Protein AF-A0A937ZS38-F1 (afdb_monomer)

Solvent-accessible surface area (backbone atoms only — not comparable to full-atom values): 4426 Å² total; per-residue (Å²): 135,83,75,82,87,47,70,31,51,54,52,37,51,57,49,52,52,53,43,50,55,45,50,53,53,52,51,53,52,57,49,41,57,76,75,67,59,59,88,91,44,63,64,67,48,50,52,53,50,52,53,51,51,50,56,40,46,55,61,71,68,37,68,67,49,56,54,18,57,59,43,41,72,78,74,114

Nearest PDB structures (foldseek):
  3k6c-assembly1_J  TM=7.194E-01  e=2.247E+00  Nitrosomonas europaea
  6inr-assembly2_B  TM=8.004E-01  e=5.570E+00  Candidatus Phytoplasma australasiaticum subsp. taiwanense
  1r49-assembly1_A  TM=6.999E-01  e=9.038E+00  Homo sapiens
  3na7-assembly1_A  TM=5.043E-01  e=5.917E+00  Helicobacter pylori NCTC 11638

Mean predicted aligned error: 4.17 Å

pLDDT: mean 93.69, std 9.12, range [44.66, 98.69]

Foldseek 3Di:
DDDPDDPLVVVLVVLVVVLVVLVVVLVVLVVCCVPPDDPPCPVVSVVVNVVSVVVSVCSVPPVSSVVSVVSSVVSD

Structure (mmCIF, N/CA/C/O backbone):
data_AF-A0A937ZS38-F1
#
_entry.id   AF-A0A937ZS38-F1
#
loop_
_atom_site.group_PDB
_atom_site.id
_atom_site.type_symbol
_atom_site.label_atom_id
_atom_site.label_alt_id
_atom_site.label_comp_id
_atom_site.label_asym_id
_atom_site.label_entity_id
_atom_site.label_seq_id
_atom_site.pdbx_PDB_ins_code
_atom_site.Cartn_x
_atom_site.Cartn_y
_atom_site.Cartn_z
_atom_site.occupancy
_atom_site.B_iso_or_equiv
_atom_site.auth_seq_id
_atom_site.auth_comp_id
_atom_site.auth_asym_id
_atom_site.auth_atom_id
_atom_site.pdbx_PDB_model_num
ATOM 1 N N . MET A 1 1 ? 29.302 6.573 -5.318 1.00 44.66 1 MET A N 1
ATOM 2 C CA . MET A 1 1 ? 29.170 5.955 -6.654 1.00 44.66 1 MET A CA 1
ATOM 3 C C . MET A 1 1 ? 27.678 5.773 -6.870 1.00 44.66 1 MET A C 1
ATOM 5 O O . MET A 1 1 ? 27.095 5.008 -6.117 1.00 44.66 1 MET A O 1
ATOM 9 N N . ASN A 1 2 ? 27.035 6.566 -7.733 1.00 63.97 2 ASN A N 1
ATOM 10 C CA . ASN A 1 2 ? 25.615 6.354 -8.030 1.00 63.97 2 ASN A CA 1
ATOM 11 C C . ASN A 1 2 ? 25.531 5.245 -9.081 1.00 63.97 2 ASN A C 1
ATOM 13 O O . ASN A 1 2 ? 26.261 5.310 -10.072 1.00 63.97 2 ASN A O 1
ATOM 17 N N . ALA A 1 3 ? 24.725 4.217 -8.836 1.00 65.31 3 ALA A N 1
ATOM 18 C CA . ALA A 1 3 ? 24.480 3.196 -9.844 1.00 65.31 3 ALA A CA 1
ATOM 19 C C . ALA A 1 3 ? 23.776 3.844 -11.056 1.00 65.31 3 ALA A C 1
ATOM 21 O O . ALA A 1 3 ? 23.077 4.847 -10.882 1.00 65.31 3 ALA A O 1
ATOM 22 N N . PRO A 1 4 ? 23.973 3.331 -12.282 1.00 77.62 4 PRO A N 1
ATOM 23 C CA . PRO A 1 4 ? 23.201 3.797 -13.429 1.00 77.62 4 PRO A CA 1
ATOM 24 C C . PRO A 1 4 ? 21.701 3.617 -13.151 1.00 77.62 4 PRO A C 1
ATOM 26 O O . PRO A 1 4 ? 21.306 2.596 -12.587 1.00 77.62 4 PRO A O 1
ATOM 29 N N . SER A 1 5 ? 20.887 4.615 -13.518 1.00 86.56 5 SER A N 1
ATOM 30 C CA . SER A 1 5 ? 19.428 4.538 -13.358 1.00 86.56 5 SER A CA 1
ATOM 31 C C . SER A 1 5 ? 18.880 3.357 -14.151 1.00 86.56 5 SER A C 1
ATOM 33 O O . SER A 1 5 ? 19.274 3.131 -15.299 1.00 86.56 5 SER A O 1
ATOM 35 N N . ARG A 1 6 ? 17.981 2.613 -13.509 1.00 93.94 6 ARG A N 1
ATOM 36 C CA . ARG A 1 6 ? 17.273 1.463 -14.066 1.00 93.94 6 ARG A CA 1
ATOM 37 C C . ARG A 1 6 ? 15.786 1.794 -13.979 1.00 93.94 6 ARG A C 1
ATOM 39 O O . ARG A 1 6 ? 15.183 1.540 -12.940 1.00 93.94 6 ARG A O 1
ATOM 46 N N . PRO A 1 7 ? 15.214 2.483 -14.979 1.00 94.25 7 PRO A N 1
ATOM 47 C CA . PRO A 1 7 ? 13.911 3.131 -14.843 1.00 94.25 7 PRO A CA 1
ATOM 48 C C . PRO A 1 7 ? 12.782 2.176 -14.436 1.00 94.25 7 PRO A C 1
ATOM 50 O O . PRO A 1 7 ? 11.932 2.558 -13.631 1.00 94.25 7 PRO A O 1
ATOM 53 N N . HIS A 1 8 ? 12.773 0.939 -14.935 1.00 96.56 8 HIS A N 1
ATOM 54 C CA . HIS A 1 8 ? 11.772 -0.054 -14.554 1.00 96.56 8 HIS A CA 1
ATOM 55 C C . HIS A 1 8 ? 11.983 -0.549 -13.118 1.00 96.56 8 HIS A C 1
ATOM 57 O O . HIS A 1 8 ? 11.022 -0.635 -12.350 1.00 96.56 8 HIS A O 1
ATOM 63 N N . TRP A 1 9 ? 13.232 -0.801 -12.719 1.00 95.44 9 TRP A N 1
ATOM 64 C CA . TRP A 1 9 ? 13.575 -1.141 -11.336 1.00 95.44 9 TRP A CA 1
ATOM 65 C C . TRP A 1 9 ? 13.229 -0.022 -10.344 1.00 95.44 9 TRP A C 1
ATOM 67 O O . TRP A 1 9 ? 12.620 -0.277 -9.300 1.00 95.44 9 TRP A O 1
ATOM 77 N N . ASP A 1 10 ? 13.596 1.216 -10.672 1.00 95.88 10 ASP A N 1
ATOM 78 C CA . ASP A 1 10 ? 13.376 2.398 -9.843 1.00 95.88 10 ASP A CA 1
ATOM 79 C C . ASP A 1 10 ? 11.866 2.620 -9.641 1.00 95.88 10 ASP A C 1
ATOM 81 O O . ASP A 1 10 ? 11.404 2.821 -8.514 1.00 95.88 10 ASP A O 1
ATOM 85 N N . ALA A 1 11 ? 11.073 2.490 -10.712 1.00 96.69 11 ALA A N 1
ATOM 86 C CA . ALA A 1 11 ? 9.618 2.607 -10.661 1.00 96.69 11 ALA A CA 1
ATOM 87 C C . ALA A 1 11 ? 8.951 1.474 -9.859 1.00 96.69 11 ALA A C 1
ATOM 89 O O . ALA A 1 11 ? 8.101 1.748 -9.004 1.00 96.69 11 ALA A O 1
ATOM 90 N N . ALA A 1 12 ? 9.351 0.215 -10.076 1.00 97.12 12 ALA A N 1
ATOM 91 C CA . ALA A 1 12 ? 8.833 -0.926 -9.317 1.00 97.12 12 ALA A CA 1
ATOM 92 C C . ALA A 1 12 ? 9.150 -0.790 -7.819 1.00 97.12 12 ALA A C 1
ATOM 94 O O . ALA A 1 12 ? 8.263 -0.944 -6.978 1.00 97.12 12 ALA A O 1
ATOM 95 N N . THR A 1 13 ? 10.389 -0.428 -7.478 1.00 97.31 13 THR A N 1
ATOM 96 C CA . THR A 1 13 ? 10.829 -0.251 -6.085 1.00 97.31 13 THR A CA 1
ATOM 97 C C . THR A 1 13 ? 10.084 0.894 -5.407 1.00 97.31 13 THR A C 1
ATOM 99 O O . THR A 1 13 ? 9.605 0.737 -4.283 1.00 97.31 13 THR A O 1
ATOM 102 N N . ALA A 1 14 ? 9.916 2.030 -6.090 1.00 97.62 14 ALA A N 1
ATOM 103 C CA . ALA A 1 14 ? 9.135 3.148 -5.568 1.00 97.62 14 ALA A CA 1
ATOM 104 C C . ALA A 1 14 ? 7.680 2.742 -5.281 1.00 97.62 14 ALA A C 1
ATOM 106 O O . ALA A 1 14 ? 7.105 3.150 -4.268 1.00 97.62 14 ALA A O 1
ATOM 107 N N . ARG A 1 15 ? 7.083 1.910 -6.143 1.00 97.94 15 ARG A N 1
ATOM 108 C CA . ARG A 1 15 ? 5.716 1.420 -5.957 1.00 97.94 15 ARG A CA 1
ATOM 109 C C . ARG A 1 15 ? 5.596 0.430 -4.802 1.00 97.94 15 ARG A C 1
ATOM 111 O O . ARG A 1 15 ? 4.722 0.616 -3.957 1.00 97.94 15 ARG A O 1
ATOM 118 N N . PHE A 1 16 ? 6.493 -0.551 -4.707 1.00 98.38 16 PHE A N 1
ATOM 119 C CA . PHE A 1 16 ? 6.53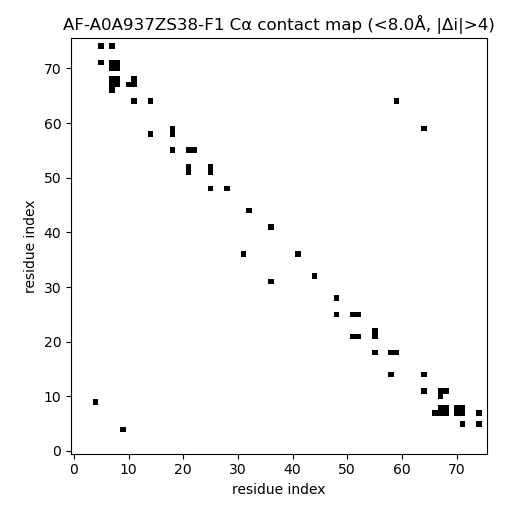5 -1.461 -3.559 1.00 98.38 16 PHE A CA 1
ATOM 120 C C . PHE A 1 16 ? 6.796 -0.722 -2.243 1.00 98.38 16 PHE A C 1
ATOM 122 O O . PHE A 1 16 ? 6.195 -1.071 -1.233 1.00 98.38 16 PHE A O 1
ATOM 129 N N . GLY A 1 17 ? 7.596 0.348 -2.255 1.00 98.56 17 GLY A N 1
ATOM 130 C CA . GLY A 1 17 ? 7.783 1.211 -1.086 1.00 98.56 17 GLY A CA 1
ATOM 131 C C . GLY A 1 17 ? 6.481 1.865 -0.606 1.00 98.56 17 GLY A C 1
ATOM 132 O O . GLY A 1 17 ? 6.227 1.922 0.594 1.00 98.56 17 GLY A O 1
ATOM 133 N N . ARG A 1 18 ? 5.612 2.306 -1.526 1.00 98.50 18 ARG A N 1
ATOM 134 C CA . ARG A 1 18 ? 4.283 2.843 -1.171 1.00 98.50 18 ARG A CA 1
ATOM 135 C C . ARG A 1 18 ? 3.345 1.764 -0.628 1.00 98.50 18 ARG A C 1
ATOM 137 O O . ARG A 1 18 ? 2.636 2.026 0.336 1.00 98.50 18 ARG A O 1
ATOM 144 N N . ILE A 1 19 ? 3.358 0.569 -1.221 1.00 98.69 19 ILE A N 1
ATOM 145 C CA . ILE A 1 19 ? 2.574 -0.580 -0.737 1.00 98.69 19 ILE A CA 1
ATOM 146 C C . ILE A 1 19 ? 3.011 -0.958 0.683 1.00 98.69 19 ILE A C 1
ATOM 148 O O . ILE A 1 19 ? 2.159 -1.102 1.551 1.00 98.69 19 ILE A O 1
ATOM 152 N N . ALA A 1 20 ? 4.320 -1.022 0.943 1.00 98.69 20 ALA A N 1
ATOM 153 C CA . ALA A 1 20 ? 4.859 -1.320 2.268 1.00 98.69 20 ALA A CA 1
ATOM 154 C C . ALA A 1 20 ? 4.424 -0.287 3.322 1.00 98.69 20 ALA A C 1
ATOM 156 O O . ALA A 1 20 ? 4.010 -0.659 4.413 1.00 98.69 20 ALA A O 1
ATOM 157 N N . ALA A 1 21 ? 4.429 1.006 2.982 1.00 98.69 21 ALA A N 1
ATOM 158 C CA . ALA A 1 21 ? 3.949 2.046 3.893 1.00 98.69 21 ALA A CA 1
ATOM 159 C C . ALA A 1 21 ? 2.446 1.914 4.218 1.00 98.69 21 ALA A C 1
ATOM 161 O O . ALA A 1 21 ? 2.029 2.196 5.343 1.00 98.69 21 ALA A O 1
ATOM 162 N N . LEU A 1 22 ? 1.626 1.481 3.251 1.00 98.62 22 LEU A N 1
ATOM 163 C CA . LEU A 1 22 ? 0.213 1.172 3.495 1.00 98.62 22 LEU A CA 1
ATOM 164 C C . LEU A 1 22 ? 0.053 -0.079 4.364 1.00 98.62 22 LEU A C 1
ATOM 166 O O . LEU A 1 22 ? -0.764 -0.063 5.281 1.00 98.62 22 LEU A O 1
ATOM 170 N N . ASP A 1 23 ? 0.845 -1.123 4.115 1.00 98.56 23 ASP A N 1
ATOM 171 C CA . ASP A 1 23 ? 0.881 -2.336 4.940 1.00 98.56 23 ASP A CA 1
ATOM 172 C C . ASP A 1 23 ? 1.215 -2.014 6.406 1.00 98.56 23 ASP A C 1
ATOM 174 O O . ASP A 1 23 ? 0.518 -2.474 7.314 1.00 98.56 23 ASP A O 1
ATOM 178 N N . ASP A 1 24 ? 2.210 -1.157 6.646 1.00 98.56 24 ASP A N 1
ATOM 179 C CA . ASP A 1 24 ? 2.575 -0.697 7.990 1.00 98.56 24 ASP A CA 1
ATOM 180 C C . ASP A 1 24 ? 1.412 0.046 8.670 1.00 98.56 24 ASP A C 1
ATOM 182 O O . ASP A 1 24 ? 1.090 -0.211 9.836 1.00 98.56 24 ASP A O 1
ATOM 186 N N . ALA A 1 25 ? 0.739 0.943 7.941 1.00 98.25 25 ALA A N 1
ATOM 187 C CA . ALA A 1 25 ? -0.406 1.691 8.456 1.00 98.25 25 ALA A CA 1
ATOM 188 C C . ALA A 1 25 ? -1.591 0.771 8.795 1.00 98.25 25 ALA A C 1
ATOM 190 O O . ALA A 1 25 ? -2.170 0.880 9.880 1.00 98.25 25 ALA A O 1
ATOM 191 N N . ILE A 1 26 ? -1.927 -0.164 7.901 1.00 98.38 26 ILE A N 1
ATOM 192 C CA . ILE A 1 26 ? -2.970 -1.176 8.115 1.00 98.38 26 ILE A CA 1
ATOM 193 C C . ILE A 1 26 ? -2.631 -2.021 9.347 1.00 98.38 26 ILE A C 1
ATOM 195 O O . ILE A 1 26 ? -3.483 -2.209 10.219 1.00 98.38 26 ILE A O 1
ATOM 199 N N . GLY A 1 27 ? -1.382 -2.477 9.466 1.00 97.88 27 GLY A N 1
ATOM 200 C CA . GLY A 1 27 ? -0.903 -3.251 10.608 1.00 97.88 27 GLY A CA 1
ATOM 201 C C . GLY A 1 27 ? -1.051 -2.502 11.934 1.00 97.88 27 GLY A C 1
ATOM 202 O O . GLY A 1 27 ? -1.579 -3.060 12.903 1.00 97.88 27 GLY A O 1
ATOM 203 N N . LEU A 1 28 ? -0.660 -1.225 11.972 1.00 96.69 28 LEU A N 1
ATOM 204 C CA . LEU A 1 28 ? -0.791 -0.374 13.156 1.00 96.69 28 LEU A CA 1
ATOM 205 C C . LEU A 1 28 ? -2.259 -0.178 13.557 1.00 96.69 28 LEU A C 1
ATOM 207 O O . LEU A 1 28 ? -2.614 -0.312 14.729 1.00 96.69 28 LEU A O 1
ATOM 211 N N . ILE A 1 29 ? -3.131 0.092 12.586 1.00 95.06 29 ILE A N 1
ATOM 212 C CA . ILE A 1 29 ? -4.569 0.276 12.809 1.00 95.06 29 ILE A CA 1
ATOM 213 C C . ILE A 1 29 ? -5.202 -1.019 13.316 1.00 95.06 29 ILE A C 1
ATOM 215 O O . ILE A 1 29 ? -5.977 -0.988 14.273 1.00 95.06 29 ILE A O 1
ATOM 219 N N . ALA A 1 30 ? -4.859 -2.159 12.721 1.00 95.81 30 ALA A N 1
ATOM 220 C CA . ALA A 1 30 ? -5.348 -3.464 13.143 1.00 95.81 30 ALA A CA 1
ATOM 221 C C . ALA A 1 30 ? -4.875 -3.833 14.558 1.00 95.81 30 ALA A C 1
ATOM 223 O O . ALA A 1 30 ? -5.627 -4.443 15.319 1.00 95.81 30 ALA A O 1
ATOM 224 N N . TRP A 1 31 ? -3.644 -3.472 14.931 1.00 96.56 31 TRP A N 1
ATOM 225 C CA . TRP A 1 31 ? -3.161 -3.631 16.301 1.00 96.56 31 TRP A CA 1
ATOM 226 C C . TRP A 1 31 ? -3.955 -2.761 17.277 1.00 96.56 31 TRP A C 1
ATOM 228 O O . TRP A 1 31 ? -4.518 -3.301 18.226 1.00 96.56 31 TRP A O 1
ATOM 238 N N . ASP A 1 32 ? -4.075 -1.460 17.001 1.00 94.31 32 ASP A N 1
ATOM 239 C CA . ASP A 1 32 ? -4.777 -0.514 17.876 1.00 94.31 32 ASP A CA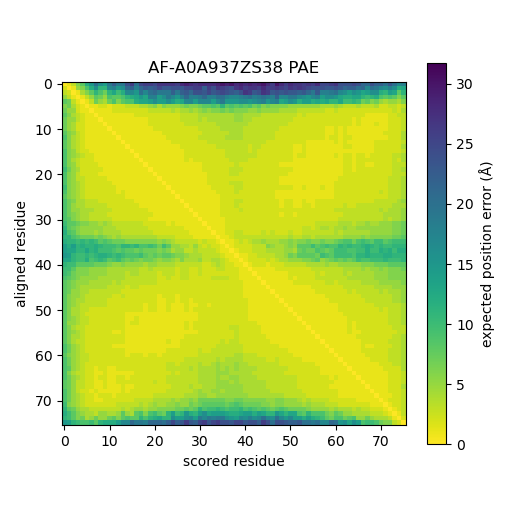 1
ATOM 240 C C . ASP A 1 32 ? -6.257 -0.908 18.060 1.00 94.31 32 ASP A C 1
ATOM 242 O O . ASP A 1 32 ? -6.817 -0.761 19.143 1.00 94.31 32 ASP A O 1
ATOM 246 N N . GLN A 1 33 ? -6.870 -1.541 17.050 1.00 93.94 33 GLN A N 1
ATOM 247 C CA . GLN A 1 33 ? -8.236 -2.061 17.147 1.00 93.94 33 GLN A CA 1
ATOM 248 C C . GLN A 1 33 ? -8.407 -3.117 18.229 1.00 93.94 33 GLN A C 1
ATOM 250 O O . GLN A 1 33 ? -9.447 -3.198 18.876 1.00 93.94 33 GLN A O 1
ATOM 255 N N . ARG A 1 34 ? -7.384 -3.955 18.396 1.00 94.06 34 ARG A N 1
ATOM 256 C CA . ARG A 1 34 ? -7.397 -5.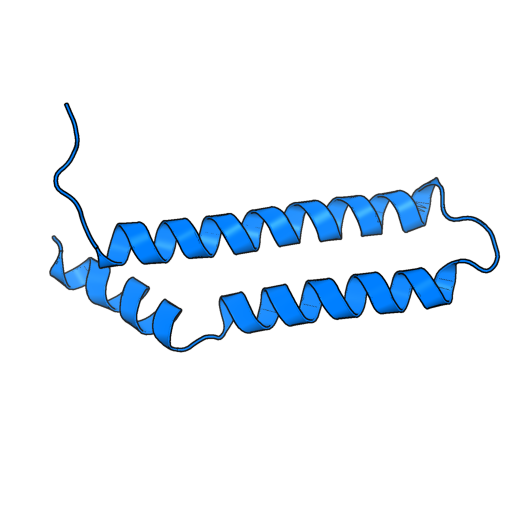066 19.344 1.00 94.06 34 ARG A CA 1
ATOM 257 C C . ARG A 1 34 ? -6.962 -4.648 20.742 1.00 94.06 34 ARG A C 1
ATOM 259 O O . ARG A 1 34 ? -7.210 -5.401 21.678 1.00 94.06 34 ARG A O 1
ATOM 266 N N . THR A 1 35 ? -6.288 -3.508 20.887 1.00 95.00 35 THR A N 1
ATOM 267 C CA . THR A 1 35 ? -5.643 -3.120 22.149 1.00 95.00 35 THR A CA 1
ATOM 268 C C . THR A 1 35 ? -6.216 -1.858 22.782 1.00 95.00 35 THR A C 1
ATOM 270 O O . THR A 1 35 ? -6.230 -1.780 24.007 1.00 95.00 35 THR A O 1
ATOM 273 N N . MET A 1 36 ? -6.688 -0.894 21.987 1.00 93.12 36 MET A N 1
ATOM 274 C CA . MET A 1 36 ? -7.029 0.458 22.456 1.00 93.12 36 MET A CA 1
ATOM 275 C C . MET A 1 36 ? -8.396 0.967 21.976 1.00 93.12 36 MET A C 1
ATOM 277 O O . MET A 1 36 ? -8.803 2.054 22.384 1.00 93.12 36 MET A O 1
ATOM 281 N N . MET A 1 37 ? -9.108 0.231 21.112 1.00 90.62 37 MET A N 1
ATOM 282 C CA . MET A 1 37 ? -10.330 0.732 20.469 1.00 90.62 37 MET A CA 1
ATOM 283 C C . MET A 1 37 ? -11.417 1.123 21.485 1.00 90.62 37 MET A C 1
ATOM 285 O O . MET A 1 37 ? -11.884 0.261 22.234 1.00 90.62 37 MET A O 1
ATOM 289 N N . PRO A 1 38 ? -11.882 2.386 21.479 1.00 90.62 38 PRO A N 1
ATOM 290 C CA . PRO A 1 38 ? -13.017 2.801 22.291 1.00 90.62 38 PRO A CA 1
ATOM 291 C C . PRO A 1 38 ? -14.324 2.168 21.806 1.00 90.62 38 PRO A C 1
ATOM 293 O O . PRO A 1 38 ? -14.510 1.899 20.614 1.00 90.62 38 PRO A O 1
ATOM 296 N N . GLU A 1 39 ? -15.277 2.010 22.720 1.00 91.44 39 GLU A N 1
ATOM 297 C CA . GLU A 1 39 ? -16.640 1.612 22.369 1.00 91.44 39 GLU A CA 1
ATOM 298 C C . GLU A 1 39 ? -17.267 2.611 21.378 1.00 91.44 39 GLU A C 1
ATOM 300 O O . GLU A 1 39 ? -17.014 3.815 21.430 1.00 91.44 39 GLU A O 1
ATOM 305 N N . GLY A 1 40 ? -18.044 2.103 20.419 1.00 92.12 40 GLY A N 1
ATOM 306 C CA . GLY A 1 40 ? -18.672 2.920 19.374 1.00 92.12 40 GLY A CA 1
ATOM 307 C C .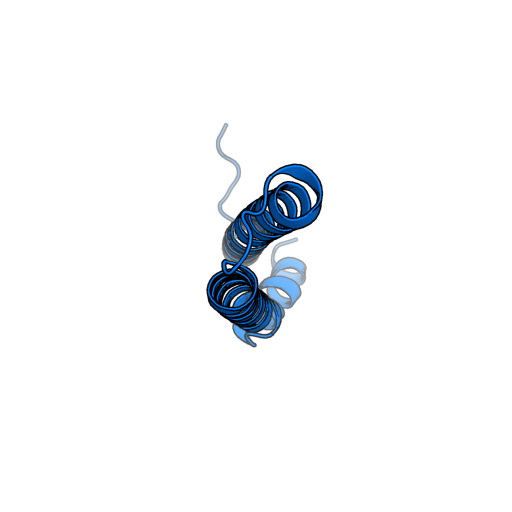 GLY A 1 40 ? -17.748 3.353 18.225 1.00 92.12 40 GLY A C 1
ATOM 308 O O . GLY A 1 40 ? -18.229 3.950 17.270 1.00 92.12 40 GLY A O 1
ATOM 309 N N . SER A 1 41 ? -16.451 3.019 18.253 1.00 93.44 41 SER A N 1
ATOM 310 C CA . SER A 1 41 ? -15.502 3.390 17.181 1.00 93.44 41 SER A CA 1
ATOM 311 C C . SER A 1 41 ? -15.367 2.347 16.062 1.00 93.44 41 SER A C 1
ATOM 313 O O . SER A 1 41 ? -14.552 2.517 15.160 1.00 93.44 41 SER A O 1
ATOM 315 N N . ALA A 1 42 ? -16.134 1.255 16.104 1.00 92.50 42 ALA A N 1
ATOM 316 C CA . ALA A 1 42 ? -15.973 0.139 15.169 1.00 92.50 42 ALA A CA 1
ATOM 317 C C . ALA A 1 42 ? -16.254 0.528 13.705 1.00 92.50 42 ALA A C 1
ATOM 319 O O . ALA A 1 42 ? -15.517 0.122 12.812 1.00 92.50 42 ALA A O 1
ATOM 320 N N . GLU A 1 43 ? -17.288 1.334 13.456 1.00 95.12 43 GLU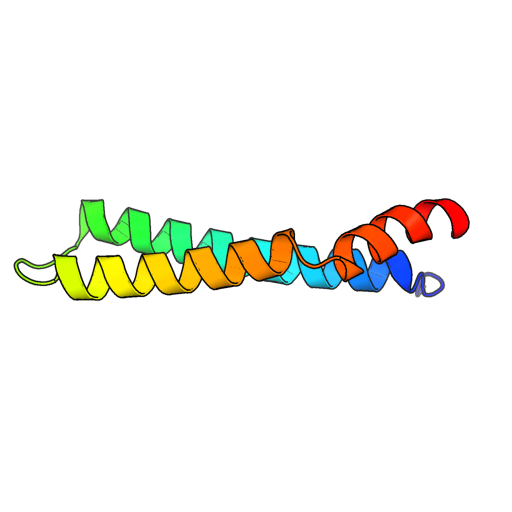 A N 1
ATOM 321 C CA . GLU A 1 43 ? -17.698 1.722 12.099 1.00 95.12 43 GLU A CA 1
ATOM 322 C C . GLU A 1 43 ? -16.667 2.631 11.421 1.00 95.12 43 GLU A C 1
ATOM 324 O O . GLU A 1 43 ? -16.193 2.326 10.328 1.00 95.12 43 GLU A O 1
ATOM 329 N N . SER A 1 44 ? -16.240 3.702 12.100 1.00 93.38 44 SER A N 1
ATOM 330 C CA . SER A 1 44 ? -15.212 4.611 11.574 1.00 93.38 44 SER A CA 1
ATOM 331 C C . SER A 1 44 ? -13.896 3.885 11.297 1.00 93.38 44 SER A C 1
ATOM 333 O O . SER A 1 44 ? -13.165 4.217 10.362 1.00 93.38 44 SER A O 1
ATOM 335 N N . ARG A 1 45 ? -13.600 2.857 12.092 1.00 93.06 45 ARG A N 1
ATOM 336 C CA . ARG A 1 45 ? -12.412 2.037 11.928 1.00 93.06 45 ARG A CA 1
ATOM 337 C C . ARG A 1 45 ? -12.503 1.055 10.769 1.00 93.06 45 ARG A C 1
ATOM 339 O O . ARG A 1 45 ? -11.509 0.880 10.063 1.00 93.06 45 ARG A O 1
ATOM 346 N N . ALA A 1 46 ? -13.671 0.454 10.566 1.00 94.38 46 ALA A N 1
ATOM 347 C CA . ALA A 1 46 ? -13.938 -0.388 9.410 1.00 94.38 46 ALA A CA 1
ATOM 348 C C . ALA A 1 46 ? -13.786 0.414 8.108 1.00 94.38 46 ALA A C 1
ATOM 350 O O . ALA A 1 4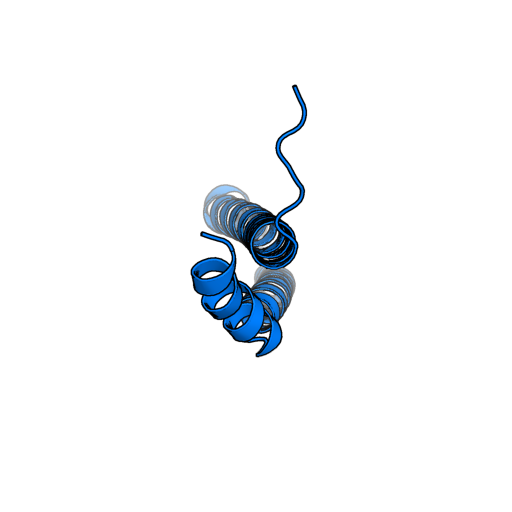6 ? -13.090 -0.038 7.202 1.00 94.38 46 ALA A O 1
ATOM 351 N N . GLU A 1 47 ? -14.339 1.629 8.055 1.00 96.81 47 GLU A N 1
ATOM 352 C CA . GLU A 1 47 ? -14.228 2.521 6.893 1.00 96.81 47 GLU A CA 1
ATOM 353 C C . GLU A 1 47 ? -12.770 2.910 6.600 1.00 96.81 47 GLU A C 1
ATOM 355 O O . GLU A 1 47 ? -12.303 2.839 5.459 1.00 96.81 47 GLU A O 1
ATOM 360 N N . LEU A 1 48 ? -12.011 3.261 7.645 1.00 95.81 48 LEU A N 1
ATOM 361 C CA . LEU A 1 48 ? -10.592 3.580 7.511 1.00 95.81 48 LEU A CA 1
ATOM 362 C C . LEU A 1 48 ? -9.793 2.388 6.964 1.00 95.81 48 LEU A C 1
ATOM 364 O O . LEU A 1 48 ? -9.006 2.557 6.034 1.00 95.81 48 LEU A O 1
ATOM 368 N N . MET A 1 49 ? -9.996 1.187 7.515 1.00 97.25 49 MET A N 1
ATOM 369 C CA . MET A 1 49 ? -9.338 -0.023 7.012 1.00 97.25 49 MET A CA 1
ATOM 370 C C . MET A 1 49 ? -9.707 -0.313 5.560 1.00 97.25 49 MET A C 1
ATOM 372 O O . MET A 1 49 ? -8.813 -0.556 4.755 1.00 97.25 49 MET A O 1
ATOM 376 N N . ALA A 1 50 ? -10.998 -0.267 5.222 1.00 98.19 50 ALA A N 1
ATOM 377 C CA . ALA A 1 50 ? -11.471 -0.533 3.868 1.00 98.19 50 ALA A CA 1
ATOM 378 C C . ALA A 1 50 ? -10.826 0.424 2.857 1.00 98.19 50 ALA A C 1
ATOM 380 O O . ALA A 1 50 ? -10.329 -0.014 1.822 1.00 98.19 50 ALA A O 1
ATOM 381 N N . THR A 1 51 ? -10.748 1.712 3.196 1.00 98.56 51 THR A N 1
ATOM 382 C CA . THR A 1 51 ? -10.114 2.728 2.347 1.00 98.56 51 THR A CA 1
ATOM 383 C C . THR A 1 51 ? -8.631 2.420 2.108 1.00 98.56 51 THR A C 1
ATOM 385 O O . THR A 1 51 ? -8.164 2.452 0.969 1.00 98.56 51 THR A O 1
ATOM 388 N N . LEU A 1 52 ? -7.878 2.092 3.165 1.00 98.38 52 LEU A N 1
ATOM 389 C CA . LEU A 1 52 ? -6.452 1.767 3.054 1.00 98.38 52 LEU A CA 1
ATOM 390 C C . LEU A 1 52 ? -6.205 0.489 2.243 1.00 98.38 52 LEU A C 1
ATOM 392 O O . LEU A 1 52 ? -5.303 0.465 1.406 1.00 98.38 52 LEU A O 1
ATOM 396 N N . GLU A 1 53 ? -7.013 -0.548 2.460 1.00 98.62 53 GLU A N 1
ATOM 397 C CA . GLU A 1 53 ? -6.920 -1.817 1.731 1.00 98.62 53 GLU A CA 1
ATOM 398 C C . GLU A 1 53 ? -7.235 -1.643 0.242 1.00 98.62 53 GLU A C 1
ATOM 400 O O . GLU A 1 53 ? -6.535 -2.206 -0.599 1.00 98.62 53 GLU A O 1
ATOM 405 N N . VAL A 1 54 ? -8.228 -0.816 -0.110 1.00 98.69 54 VAL A N 1
ATOM 406 C CA . VAL A 1 54 ? -8.528 -0.490 -1.514 1.00 98.69 54 VAL A CA 1
ATOM 407 C C . VAL A 1 54 ? -7.349 0.226 -2.163 1.00 98.69 54 VAL A C 1
ATOM 409 O O . VAL A 1 54 ? -6.875 -0.230 -3.199 1.00 98.69 54 VAL A O 1
ATOM 412 N N . MET A 1 55 ? -6.808 1.276 -1.538 1.00 98.69 55 MET A N 1
ATOM 413 C CA . MET A 1 55 ? -5.641 1.985 -2.085 1.00 98.69 55 MET A CA 1
ATOM 414 C C . MET A 1 55 ? -4.435 1.056 -2.248 1.00 98.69 55 MET A C 1
ATOM 416 O O . MET A 1 55 ? -3.716 1.113 -3.246 1.00 98.69 55 MET A O 1
ATOM 420 N N . ARG A 1 56 ? -4.210 0.164 -1.279 1.00 98.69 56 ARG A N 1
ATOM 421 C CA . ARG A 1 56 ? -3.154 -0.846 -1.353 1.00 98.69 56 ARG A CA 1
ATOM 422 C C . ARG A 1 56 ? -3.383 -1.809 -2.518 1.00 98.69 56 ARG A C 1
ATOM 424 O O . ARG A 1 56 ? -2.441 -2.112 -3.250 1.00 98.69 56 ARG A O 1
ATOM 431 N N . HIS A 1 57 ? -4.614 -2.285 -2.686 1.00 98.56 57 HIS A N 1
ATOM 432 C CA . HIS A 1 57 ? -4.993 -3.190 -3.763 1.00 98.56 57 HIS A CA 1
ATOM 433 C C . HIS A 1 57 ? -4.821 -2.533 -5.132 1.00 98.56 57 HIS A C 1
ATOM 435 O O . HIS A 1 57 ? -4.139 -3.100 -5.977 1.00 98.56 57 HIS A O 1
ATOM 441 N N . GLU A 1 58 ? -5.334 -1.315 -5.318 1.00 98.62 58 GLU A N 1
ATOM 442 C CA . GLU A 1 58 ? -5.133 -0.516 -6.532 1.00 98.62 58 GLU A CA 1
ATOM 443 C C . GLU A 1 58 ? -3.647 -0.356 -6.847 1.00 98.62 58 GLU A C 1
ATOM 445 O O . GLU A 1 58 ? -3.228 -0.499 -7.999 1.00 98.62 58 GLU A O 1
ATOM 450 N N . LEU A 1 59 ? -2.822 -0.120 -5.816 1.00 98.31 59 LEU A N 1
ATOM 451 C CA . LEU A 1 59 ? -1.388 -0.051 -6.018 1.00 98.31 59 LEU A CA 1
ATOM 452 C C . LEU A 1 59 ? -0.818 -1.377 -6.543 1.00 98.31 59 LEU A C 1
ATOM 454 O O . LEU A 1 59 ? -0.034 -1.389 -7.492 1.00 98.31 59 LEU A O 1
ATOM 458 N N . LEU A 1 60 ? -1.227 -2.492 -5.956 1.00 98.25 60 LEU A N 1
ATOM 459 C CA . LEU A 1 60 ? -0.722 -3.814 -6.302 1.00 98.25 60 LEU A CA 1
ATOM 460 C C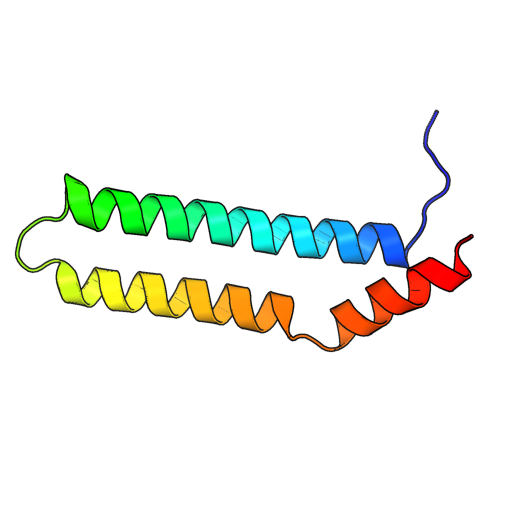 . LEU A 1 60 ? -1.214 -4.325 -7.669 1.00 98.25 60 LEU A C 1
ATOM 462 O O . LEU A 1 60 ? -0.476 -5.043 -8.338 1.00 98.25 60 LEU A O 1
ATOM 466 N N . THR A 1 61 ? -2.433 -3.979 -8.087 1.00 98.00 61 THR A N 1
ATOM 467 C CA . THR A 1 61 ? -3.069 -4.530 -9.301 1.00 98.00 61 THR A CA 1
ATOM 468 C C . THR A 1 61 ? -3.001 -3.628 -10.526 1.00 98.00 61 THR A C 1
ATOM 470 O O . THR A 1 61 ? -3.529 -3.978 -11.579 1.00 98.00 61 THR A O 1
ATOM 473 N N . ASP A 1 62 ? -2.384 -2.459 -10.409 1.00 98.12 62 ASP A N 1
ATOM 474 C CA . ASP A 1 62 ? -2.176 -1.557 -11.538 1.00 98.12 62 ASP A CA 1
ATOM 475 C C . ASP A 1 62 ? -1.304 -2.215 -12.620 1.00 98.12 62 ASP A C 1
ATOM 477 O O . ASP A 1 62 ? -0.186 -2.654 -12.315 1.00 98.12 62 ASP A O 1
ATOM 481 N N . PRO A 1 63 ? -1.771 -2.260 -13.881 1.00 97.94 63 PRO A N 1
ATOM 482 C CA . PRO A 1 63 ? -1.016 -2.831 -14.993 1.00 97.94 63 PRO A CA 1
ATOM 483 C C . PRO A 1 63 ? 0.402 -2.264 -15.140 1.00 97.94 63 PRO A C 1
ATOM 485 O O . PRO A 1 63 ? 1.315 -3.009 -15.493 1.00 97.94 63 PRO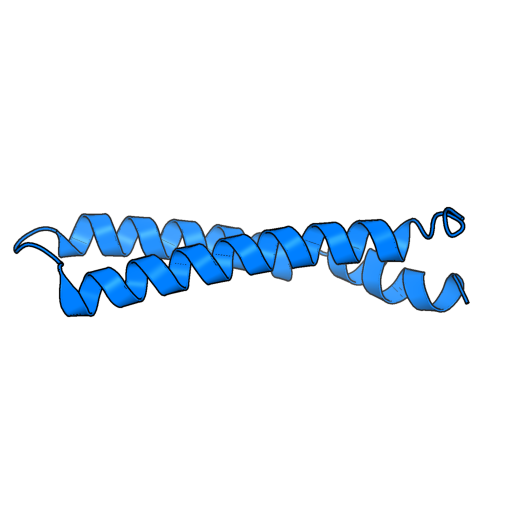 A O 1
ATOM 488 N N . ALA A 1 64 ? 0.625 -0.992 -14.787 1.00 97.00 64 ALA A N 1
ATOM 489 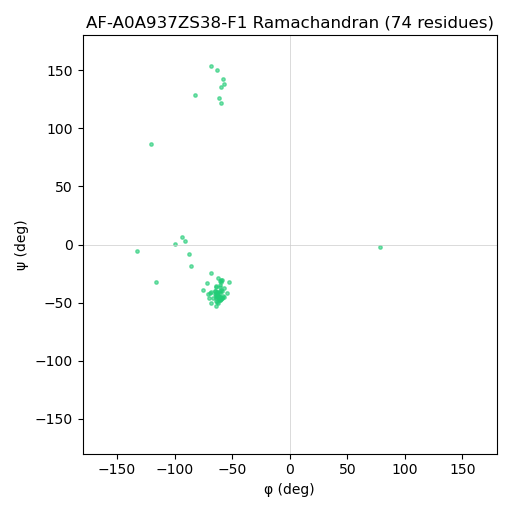C CA . ALA A 1 64 ? 1.947 -0.376 -14.861 1.00 97.00 64 ALA A CA 1
ATOM 490 C C . ALA A 1 64 ? 2.979 -1.088 -13.969 1.00 97.00 64 ALA A C 1
ATOM 492 O O . ALA A 1 64 ? 4.158 -1.150 -14.315 1.00 97.00 64 ALA A O 1
ATOM 493 N N . LEU A 1 65 ? 2.564 -1.669 -12.834 1.00 97.25 65 LEU A N 1
ATOM 494 C CA . LEU A 1 65 ? 3.473 -2.450 -11.991 1.00 97.25 65 LEU A CA 1
ATOM 495 C C . LEU A 1 65 ? 3.967 -3.703 -12.723 1.00 97.25 65 LEU A C 1
ATOM 497 O O . LEU A 1 65 ? 5.151 -4.026 -12.632 1.00 97.25 65 LEU A O 1
ATOM 501 N N . ALA A 1 66 ? 3.092 -4.383 -13.468 1.00 96.38 66 ALA A N 1
ATOM 502 C CA . ALA A 1 66 ? 3.478 -5.540 -14.272 1.00 96.38 66 ALA A CA 1
ATOM 503 C C . ALA A 1 66 ? 4.467 -5.141 -15.379 1.00 96.38 66 ALA A C 1
ATOM 505 O O . ALA A 1 66 ? 5.478 -5.821 -15.559 1.00 96.38 66 ALA A O 1
ATOM 506 N N . ASP A 1 67 ? 4.232 -4.006 -16.043 1.00 96.88 67 ASP A N 1
ATOM 507 C CA . ASP A 1 67 ? 5.135 -3.464 -17.065 1.00 96.88 67 ASP A CA 1
ATOM 508 C C . ASP A 1 67 ? 6.513 -3.110 -16.486 1.00 96.88 67 ASP A C 1
ATOM 510 O O . ASP A 1 67 ? 7.551 -3.398 -17.089 1.00 96.88 67 ASP A O 1
ATOM 514 N N . HIS A 1 68 ? 6.556 -2.517 -15.290 1.00 96.50 68 HIS A N 1
ATOM 515 C CA . HIS A 1 68 ? 7.811 -2.253 -14.591 1.00 96.50 68 HIS A CA 1
ATOM 516 C C . HIS A 1 68 ? 8.531 -3.552 -14.226 1.00 96.50 68 HIS A C 1
ATOM 518 O O . HIS A 1 68 ? 9.702 -3.703 -14.553 1.00 96.50 68 HIS A O 1
ATOM 524 N N . VAL A 1 69 ? 7.846 -4.528 -13.627 1.00 96.19 69 VAL A N 1
ATOM 525 C CA . VAL A 1 69 ? 8.463 -5.813 -13.263 1.00 96.19 69 VAL A CA 1
ATOM 526 C C . VAL A 1 69 ? 9.010 -6.534 -14.498 1.00 96.19 69 VAL A C 1
ATOM 528 O O . VAL A 1 69 ? 10.164 -6.960 -14.486 1.00 96.19 69 VAL A O 1
ATOM 531 N N . ALA A 1 70 ? 8.238 -6.623 -15.581 1.00 96.00 70 ALA A N 1
ATOM 532 C CA . ALA A 1 70 ? 8.683 -7.251 -16.823 1.00 96.00 70 ALA A CA 1
ATOM 533 C C . ALA A 1 70 ? 9.875 -6.511 -17.455 1.00 96.00 70 ALA A C 1
ATOM 535 O O . ALA A 1 70 ? 10.830 -7.148 -17.902 1.00 96.00 70 ALA A O 1
ATOM 536 N N . GLY A 1 71 ? 9.854 -5.174 -17.441 1.00 95.12 71 GLY A N 1
ATOM 537 C CA . GLY A 1 71 ? 10.922 -4.342 -17.992 1.00 95.12 71 GLY A CA 1
ATOM 538 C C . GLY A 1 71 ? 12.273 -4.529 -17.300 1.00 95.12 71 GLY A C 1
ATOM 539 O O . GLY A 1 71 ? 13.300 -4.437 -17.967 1.00 95.12 71 GLY A O 1
ATOM 540 N N . THR A 1 72 ? 12.299 -4.893 -16.010 1.00 93.75 72 THR A N 1
ATOM 541 C CA . THR A 1 72 ? 13.566 -5.148 -15.292 1.00 93.75 72 THR A CA 1
ATOM 542 C C . THR A 1 72 ? 14.413 -6.255 -15.923 1.00 93.75 72 THR A C 1
ATOM 544 O O . THR A 1 72 ? 15.639 -6.195 -15.867 1.00 93.75 72 THR A O 1
ATOM 547 N N . ALA A 1 73 ? 13.790 -7.248 -16.569 1.00 89.25 73 ALA A N 1
ATOM 548 C CA . ALA A 1 73 ? 14.512 -8.330 -17.237 1.00 89.25 73 ALA A CA 1
ATOM 549 C C . ALA A 1 73 ? 15.296 -7.851 -18.471 1.00 89.25 73 ALA A C 1
ATOM 551 O O . ALA A 1 73 ? 16.272 -8.489 -18.858 1.00 89.25 73 ALA A O 1
ATOM 552 N N . ALA A 1 74 ? 14.881 -6.736 -19.082 1.00 87.94 74 ALA A N 1
ATOM 553 C CA . ALA A 1 74 ? 15.561 -6.124 -20.221 1.00 87.94 74 ALA A CA 1
ATOM 554 C C . ALA A 1 74 ? 16.675 -5.142 -19.806 1.00 87.94 74 ALA A C 1
ATOM 556 O O . ALA A 1 74 ? 17.419 -4.675 -20.664 1.00 87.94 74 ALA A O 1
ATOM 557 N N . GLU A 1 75 ? 16.790 -4.822 -18.511 1.00 83.75 75 GLU A N 1
ATOM 558 C CA . GLU A 1 75 ? 17.784 -3.890 -17.952 1.00 83.75 75 GLU A CA 1
ATOM 559 C C . GLU A 1 75 ? 19.071 -4.587 -17.450 1.00 83.75 75 GLU A C 1
ATOM 561 O O . GLU A 1 75 ? 19.915 -3.938 -16.823 1.00 83.75 75 GLU A O 1
ATOM 566 N N . VAL A 1 76 ? 19.207 -5.899 -17.693 1.00 62.88 76 VAL A N 1
ATOM 567 C CA . VAL A 1 76 ? 20.359 -6.747 -17.313 1.00 62.88 76 VAL A CA 1
ATOM 568 C C . VAL A 1 76 ? 21.471 -6.664 -18.353 1.00 62.88 76 VAL A C 1
ATOM 570 O O . VAL A 1 76 ? 22.637 -6.497 -17.927 1.00 62.88 76 VAL A O 1
#

Radius of gyration: 17.15 Å; Cα contacts (8 Å, |Δi|>4): 34; chains: 1; bounding box: 48×15×43 Å

Sequence (76 aa):
MNAPSRPHWDAATARFGRIAALDDAIGLIAWDQRTMMPEGSAESRAELMATLEVMRHELLTDPALADHVAGTAAEV

Secondary structure (DSSP, 8-state):
-PPPP-HHHHHHHHHHHHHHHHHHHHHHHHHHHHHTPPTT-HHHHHHHHHHHHHHHHHHHH-HHHHHHHHHHTT--